Protein AF-W1XD17-F1 (afdb_monomer_lite)

Foldseek 3Di:
DDDEDEFDDPDDPLPLDPAVRLVVQVVCVVVVGHYDYDWDADDRHPGINVRVCVVVPDDPPDDPVRSVD

Structure (mmCIF, N/CA/C/O backbone):
data_AF-W1XD17-F1
#
_entry.id   AF-W1XD17-F1
#
loop_
_atom_site.group_PDB
_atom_site.id
_atom_site.type_symbol
_atom_site.label_atom_id
_atom_site.label_alt_id
_atom_site.label_comp_id
_atom_site.label_asym_id
_atom_site.label_entity_id
_atom_site.label_seq_id
_atom_site.pdbx_PDB_ins_code
_atom_site.Cartn_x
_atom_site.Cartn_y
_atom_site.Cartn_z
_atom_site.occupancy
_atom_site.B_iso_or_equiv
_atom_site.auth_seq_id
_atom_site.auth_comp_id
_atom_site.auth_asym_id
_atom_site.auth_atom_id
_atom_site.pdbx_PDB_model_num
ATOM 1 N N . GLU A 1 1 ? -7.484 7.092 21.198 1.00 54.56 1 GLU A N 1
ATOM 2 C CA . GLU A 1 1 ? -6.150 6.740 20.674 1.00 54.56 1 GLU A CA 1
ATOM 3 C C . GLU A 1 1 ? -5.987 5.233 20.725 1.00 54.56 1 GLU A C 1
ATOM 5 O O . GLU A 1 1 ? -6.217 4.640 21.772 1.00 54.56 1 GLU A O 1
ATOM 10 N N . GLY A 1 2 ? -5.691 4.615 19.588 1.00 76.88 2 GLY A N 1
ATOM 11 C CA . GLY A 1 2 ? -5.502 3.173 19.466 1.00 76.88 2 GLY A CA 1
ATOM 12 C C . GLY A 1 2 ? -4.327 2.887 18.543 1.00 76.88 2 GLY A C 1
ATOM 13 O O . GLY A 1 2 ? -3.951 3.730 17.732 1.00 76.88 2 GLY A O 1
ATOM 14 N N . THR A 1 3 ? -3.719 1.715 18.690 1.00 90.88 3 THR A N 1
ATOM 15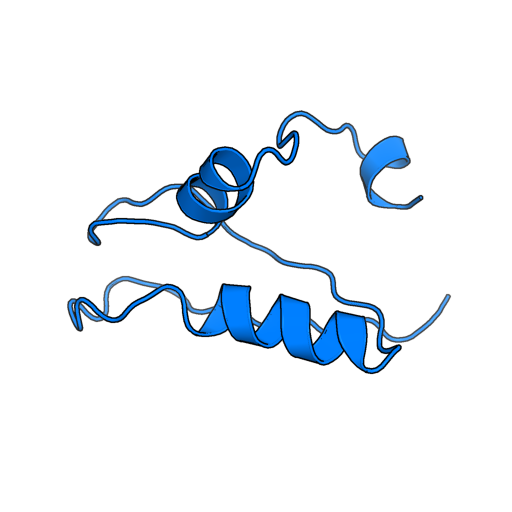 C CA . THR A 1 3 ? -2.635 1.280 17.808 1.00 90.88 3 THR A CA 1
ATOM 16 C C . THR A 1 3 ? -3.178 1.020 16.404 1.00 90.88 3 THR A C 1
ATOM 18 O O . THR A 1 3 ? -4.151 0.286 16.241 1.00 90.88 3 THR A O 1
ATOM 21 N N . VAL A 1 4 ? -2.523 1.601 15.400 1.00 94.69 4 VAL A N 1
ATOM 22 C CA . VAL A 1 4 ? -2.818 1.406 13.976 1.00 94.69 4 VAL A CA 1
ATOM 23 C C . VAL A 1 4 ? -1.604 0.757 13.321 1.00 94.69 4 VAL A C 1
ATOM 25 O O . VAL A 1 4 ? -0.466 1.083 13.658 1.00 94.69 4 VAL A O 1
ATOM 28 N N . VAL A 1 5 ? -1.838 -0.177 12.402 1.00 96.00 5 VAL A N 1
ATOM 29 C CA . VAL A 1 5 ? -0.771 -0.827 11.638 1.00 96.00 5 VAL A CA 1
ATOM 30 C C . VAL A 1 5 ? -0.532 -0.080 10.333 1.00 96.00 5 VAL A C 1
ATOM 32 O O . VAL A 1 5 ? -1.466 0.290 9.626 1.00 96.00 5 VAL A O 1
ATOM 35 N N . GLU A 1 6 ? 0.737 0.076 9.979 1.00 95.25 6 GLU A N 1
ATOM 36 C CA . GLU A 1 6 ? 1.160 0.520 8.659 1.00 95.25 6 GLU A CA 1
ATOM 37 C C . GLU A 1 6 ? 1.978 -0.585 7.987 1.00 95.25 6 GLU A C 1
ATOM 39 O O . GLU A 1 6 ? 2.843 -1.211 8.600 1.00 95.25 6 GLU A O 1
ATOM 44 N N . ILE A 1 7 ? 1.714 -0.811 6.700 1.00 95.88 7 ILE A N 1
ATOM 45 C CA . ILE A 1 7 ? 2.547 -1.653 5.845 1.00 95.88 7 ILE A CA 1
ATOM 46 C C . ILE A 1 7 ? 2.900 -0.889 4.571 1.00 95.88 7 ILE A C 1
ATOM 48 O O . ILE A 1 7 ? 2.059 -0.569 3.727 1.00 95.88 7 ILE A O 1
ATOM 52 N N . VAL A 1 8 ? 4.178 -0.567 4.429 1.00 95.56 8 VAL A N 1
ATOM 53 C CA . VAL A 1 8 ? 4.691 0.280 3.355 1.00 95.56 8 VAL A CA 1
ATOM 54 C C . VAL A 1 8 ? 6.063 -0.220 2.925 1.00 95.56 8 VAL A C 1
ATOM 56 O O . VAL A 1 8 ? 6.784 -0.846 3.697 1.00 95.56 8 VAL A O 1
ATOM 59 N N . GLY A 1 9 ? 6.393 0.009 1.660 1.00 92.00 9 GLY A N 1
ATOM 60 C CA . GLY A 1 9 ? 7.730 -0.214 1.129 1.00 92.00 9 GLY A CA 1
ATOM 61 C C . GLY A 1 9 ? 8.297 1.108 0.637 1.00 92.00 9 GLY A C 1
ATOM 62 O O . GLY A 1 9 ? 7.543 1.990 0.231 1.00 92.00 9 GLY A O 1
ATOM 63 N N . THR A 1 10 ? 9.621 1.227 0.631 1.00 93.12 10 THR A N 1
ATOM 64 C CA . THR A 1 10 ? 10.316 2.400 0.080 1.00 93.12 10 THR A CA 1
ATOM 65 C C . THR A 1 10 ? 10.127 2.534 -1.433 1.00 93.12 10 THR A C 1
ATOM 67 O O . THR A 1 10 ? 10.243 3.629 -1.972 1.00 93.12 10 THR A O 1
ATOM 70 N N . GLY A 1 11 ? 9.829 1.424 -2.117 1.00 90.62 11 GLY A N 1
ATOM 71 C CA . GLY A 1 11 ? 9.842 1.344 -3.576 1.00 90.62 11 GLY A CA 1
ATOM 72 C C . GLY A 1 11 ? 11.265 1.320 -4.143 1.00 90.62 11 GLY A C 1
ATOM 73 O O . GLY A 1 11 ? 12.244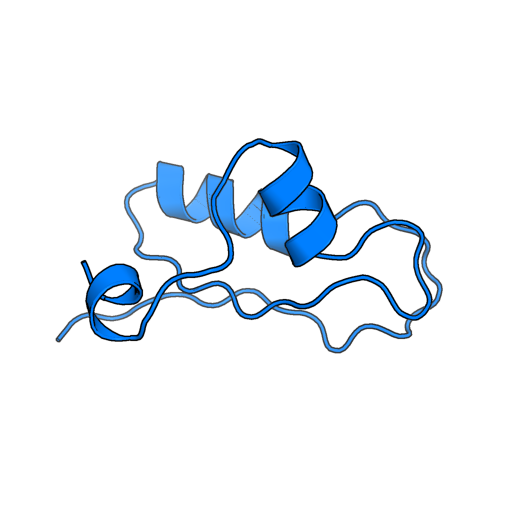 1.382 -3.398 1.00 90.62 11 GLY A O 1
ATOM 74 N N . GLY A 1 12 ? 11.366 1.215 -5.473 1.00 90.00 12 GLY A N 1
ATOM 75 C CA . GLY A 1 12 ? 12.646 1.275 -6.194 1.00 90.00 12 GLY A CA 1
ATOM 76 C C . GLY A 1 12 ? 13.451 -0.028 -6.235 1.00 90.00 12 GLY A C 1
ATOM 77 O O . GLY A 1 12 ? 14.618 0.012 -6.597 1.00 90.00 12 GLY A O 1
ATOM 78 N N . ASP A 1 13 ? 12.854 -1.168 -5.886 1.00 90.12 13 ASP A N 1
ATOM 79 C CA . ASP A 1 13 ? 13.520 -2.480 -5.931 1.00 90.12 13 ASP A CA 1
ATOM 80 C C . ASP A 1 13 ? 13.543 -3.125 -7.330 1.00 90.12 13 ASP A C 1
ATOM 82 O O . ASP A 1 13 ? 14.168 -4.166 -7.515 1.00 90.12 13 ASP A O 1
ATOM 86 N N . GLU A 1 14 ? 12.831 -2.533 -8.297 1.00 87.19 14 GLU A N 1
ATOM 87 C CA . GLU A 1 14 ? 12.653 -3.026 -9.672 1.00 87.19 14 GLU A CA 1
ATOM 88 C C . GLU A 1 14 ? 12.130 -4.472 -9.767 1.00 87.19 14 GLU A C 1
ATOM 90 O O . GLU A 1 14 ? 12.147 -5.095 -10.832 1.00 87.19 14 GLU A O 1
ATOM 95 N N . ALA A 1 15 ? 11.573 -5.003 -8.674 1.00 89.12 15 ALA A N 1
ATOM 96 C CA . ALA A 1 15 ? 11.170 -6.401 -8.585 1.00 89.12 15 ALA A CA 1
ATOM 97 C C . ALA A 1 15 ? 9.906 -6.708 -9.403 1.00 89.12 15 ALA A C 1
ATOM 99 O O . ALA A 1 15 ? 9.559 -7.872 -9.595 1.00 89.12 15 ALA A O 1
ATOM 100 N N . ASN A 1 16 ? 9.206 -5.671 -9.887 1.00 85.31 16 ASN A N 1
ATOM 101 C CA . ASN A 1 16 ? 7.976 -5.776 -10.682 1.00 85.31 16 ASN A CA 1
ATOM 102 C C . ASN A 1 16 ? 6.935 -6.723 -10.058 1.00 85.31 16 ASN A C 1
ATOM 104 O O . ASN A 1 16 ? 6.187 -7.412 -10.756 1.00 85.31 16 ASN A O 1
ATOM 108 N N . THR A 1 17 ? 6.894 -6.756 -8.728 1.00 91.50 17 THR A N 1
ATOM 109 C CA . THR A 1 17 ? 5.902 -7.512 -7.975 1.00 91.50 17 THR A CA 1
ATOM 110 C C . THR A 1 17 ? 4.537 -6.835 -8.081 1.00 91.50 17 THR A C 1
ATOM 112 O O . THR A 1 17 ? 4.411 -5.671 -8.471 1.00 91.50 17 THR A O 1
ATOM 115 N N . PHE A 1 18 ? 3.477 -7.574 -7.752 1.00 92.62 18 PHE A N 1
ATOM 116 C CA . PHE A 1 18 ? 2.172 -6.949 -7.551 1.00 92.62 18 PHE A CA 1
ATOM 117 C C . PHE A 1 18 ? 2.179 -6.104 -6.263 1.00 92.62 18 PHE A C 1
ATOM 119 O O . PHE A 1 18 ? 3.138 -6.133 -5.496 1.00 92.62 18 PHE A O 1
ATOM 126 N N . ASN A 1 19 ? 1.097 -5.368 -6.000 1.00 94.31 19 ASN A N 1
ATOM 127 C CA . ASN A 1 19 ? 0.931 -4.490 -4.833 1.00 94.31 19 ASN A CA 1
ATOM 128 C C . ASN A 1 19 ? 0.801 -5.250 -3.490 1.00 94.31 19 ASN A C 1
ATOM 130 O O . ASN A 1 19 ? -0.182 -5.093 -2.766 1.00 94.31 19 ASN A O 1
ATOM 134 N N . ILE A 1 20 ? 1.808 -6.057 -3.140 1.00 95.75 20 ILE A N 1
ATOM 135 C CA . ILE A 1 20 ? 1.831 -6.947 -1.972 1.00 95.75 20 ILE A CA 1
ATOM 136 C C . ILE A 1 20 ? 1.503 -6.179 -0.691 1.00 95.75 20 ILE A C 1
ATOM 138 O O . ILE A 1 20 ? 0.625 -6.592 0.059 1.00 95.75 20 ILE A O 1
ATOM 142 N N . SER A 1 21 ? 2.167 -5.046 -0.442 1.00 96.38 21 SER A N 1
ATOM 143 C CA . SER A 1 21 ? 1.962 -4.269 0.789 1.00 96.38 21 SER A CA 1
ATOM 144 C C . SER A 1 21 ? 0.528 -3.743 0.912 1.00 96.38 21 SER A C 1
ATOM 146 O O . SER A 1 21 ? -0.077 -3.853 1.974 1.00 96.38 21 SER A O 1
ATOM 1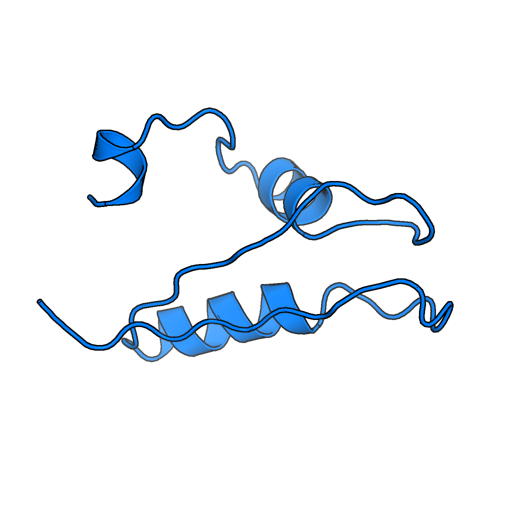48 N N . THR A 1 22 ? -0.052 -3.225 -0.171 1.00 97.31 22 THR A N 1
ATOM 149 C CA . THR A 1 22 ? -1.438 -2.733 -0.188 1.00 97.31 22 THR A CA 1
ATOM 150 C C . THR A 1 22 ? -2.441 -3.866 0.007 1.00 97.31 22 THR A C 1
ATOM 152 O O . THR A 1 22 ? -3.334 -3.745 0.842 1.00 97.31 22 THR A O 1
ATOM 155 N N . THR A 1 23 ? -2.269 -4.993 -0.691 1.00 97.44 23 THR A N 1
ATOM 156 C CA . THR A 1 23 ? -3.138 -6.166 -0.523 1.00 97.44 23 THR A CA 1
ATOM 157 C C . THR A 1 23 ? -3.068 -6.717 0.901 1.00 97.44 23 THR A C 1
ATOM 159 O O . THR A 1 23 ? -4.107 -6.990 1.497 1.00 97.44 23 THR A O 1
ATOM 162 N N . SER A 1 24 ? -1.873 -6.816 1.485 1.00 98.06 24 SER A N 1
ATOM 163 C CA . SER A 1 24 ? -1.701 -7.220 2.884 1.00 98.06 24 SER A CA 1
ATOM 164 C C . SER A 1 24 ? -2.416 -6.274 3.851 1.00 98.06 24 SER A C 1
ATOM 166 O O . SER A 1 24 ? -3.042 -6.743 4.797 1.00 98.06 24 SER A O 1
ATOM 168 N N . GLY A 1 25 ? -2.393 -4.961 3.592 1.00 97.62 25 GLY A N 1
ATOM 169 C CA . GLY A 1 25 ? -3.148 -3.974 4.370 1.00 97.62 25 GLY A CA 1
ATOM 170 C C . GLY A 1 25 ? -4.653 -4.261 4.393 1.00 97.62 25 GLY A C 1
ATOM 171 O O . GLY A 1 25 ? -5.261 -4.243 5.461 1.00 97.62 25 GLY A O 1
ATOM 172 N N . PHE A 1 26 ? -5.245 -4.622 3.250 1.00 97.06 26 PHE A N 1
ATOM 173 C CA . PHE A 1 26 ? -6.656 -5.021 3.197 1.00 97.06 26 PHE A CA 1
ATOM 174 C C . PHE A 1 26 ? -6.946 -6.288 4.007 1.00 97.06 26 PHE A C 1
ATOM 176 O O . PHE A 1 26 ? -7.962 -6.346 4.694 1.00 97.06 26 PHE A O 1
ATOM 183 N N . ILE A 1 27 ? -6.057 -7.285 3.977 1.00 98.19 27 ILE A N 1
ATOM 184 C CA . ILE A 1 27 ? -6.224 -8.519 4.762 1.00 98.19 27 ILE A CA 1
ATOM 185 C C . ILE A 1 27 ? -6.127 -8.243 6.269 1.00 98.19 27 ILE A C 1
ATOM 187 O O . ILE A 1 27 ? -6.940 -8.755 7.035 1.00 98.19 27 ILE A O 1
ATOM 191 N N . ILE A 1 28 ? -5.176 -7.407 6.699 1.00 97.50 28 ILE A N 1
ATOM 192 C CA . ILE A 1 28 ? -5.032 -6.998 8.105 1.00 97.50 28 ILE A CA 1
ATOM 193 C C . ILE A 1 28 ? -6.288 -6.247 8.573 1.00 97.50 28 ILE A C 1
ATOM 195 O O . ILE A 1 28 ? -6.827 -6.556 9.635 1.00 97.50 28 ILE A O 1
ATOM 199 N N . SER A 1 29 ? -6.799 -5.324 7.752 1.00 96.50 29 SER A N 1
ATOM 200 C CA . SER A 1 29 ? -8.041 -4.599 8.042 1.00 96.50 29 SER A CA 1
ATOM 201 C C . SER A 1 29 ? -9.251 -5.532 8.128 1.00 96.50 29 SER A C 1
ATOM 203 O O . SER A 1 29 ? -10.026 -5.447 9.080 1.00 96.50 29 SER A O 1
ATOM 205 N N . ALA A 1 30 ? -9.367 -6.499 7.212 1.00 97.81 30 ALA A N 1
ATOM 206 C CA . ALA A 1 30 ? -10.416 -7.517 7.249 1.00 97.81 30 ALA A CA 1
ATOM 207 C C . ALA A 1 30 ? -10.347 -8.417 8.499 1.00 97.81 30 ALA A C 1
ATOM 209 O O . ALA A 1 30 ? -11.365 -8.968 8.912 1.00 97.81 30 ALA A O 1
ATOM 210 N N . ALA A 1 31 ? -9.175 -8.539 9.131 1.00 97.94 31 ALA A N 1
ATOM 211 C CA . ALA A 1 31 ? -9.000 -9.231 10.408 1.00 97.94 31 ALA A CA 1
ATOM 212 C C . ALA A 1 31 ? -9.386 -8.378 11.638 1.00 97.94 31 ALA A C 1
ATOM 214 O O . ALA A 1 31 ? -9.222 -8.831 12.770 1.00 97.94 31 ALA A O 1
ATOM 215 N N . GLY A 1 32 ? -9.901 -7.158 11.440 1.00 95.81 32 GLY A N 1
ATOM 216 C CA . GLY A 1 32 ? -10.359 -6.264 12.508 1.00 95.81 32 GLY A CA 1
ATOM 217 C C . GLY A 1 32 ? -9.272 -5.363 13.099 1.00 95.81 32 GLY A C 1
ATOM 218 O O . GLY A 1 32 ? -9.502 -4.731 14.128 1.00 95.81 32 GLY A O 1
ATOM 219 N N . ILE A 1 33 ? -8.094 -5.295 12.474 1.00 96.19 33 ILE A N 1
ATOM 220 C CA . ILE A 1 33 ? -6.985 -4.448 12.925 1.00 96.19 33 ILE A CA 1
ATOM 221 C C . ILE A 1 33 ? -7.003 -3.144 12.115 1.00 96.19 33 ILE A C 1
ATOM 223 O O . ILE A 1 33 ? -6.943 -3.207 10.887 1.00 96.19 33 ILE A O 1
ATOM 227 N N . PRO A 1 34 ? -7.049 -1.958 12.750 1.00 95.19 34 PRO A N 1
ATOM 228 C CA . PRO A 1 34 ? -6.973 -0.689 12.030 1.00 95.19 34 PRO A CA 1
ATOM 229 C C . PRO A 1 34 ? -5.684 -0.579 11.208 1.00 95.19 34 PRO A C 1
ATOM 231 O O . PRO A 1 34 ? -4.592 -0.837 11.723 1.00 95.19 34 PRO A O 1
ATOM 234 N N . VAL A 1 35 ? -5.804 -0.163 9.944 1.00 96.19 35 VAL A N 1
ATOM 235 C CA . VAL A 1 35 ? -4.667 0.039 9.035 1.00 96.19 35 VAL A CA 1
ATOM 236 C C . VAL A 1 35 ? -4.686 1.453 8.479 1.00 96.19 35 VAL A C 1
ATOM 238 O O . VAL A 1 35 ? -5.663 1.858 7.857 1.00 96.19 35 VAL A O 1
ATOM 241 N N . ALA A 1 36 ? -3.571 2.163 8.631 1.00 94.94 36 ALA A N 1
ATOM 242 C CA . ALA A 1 36 ? -3.295 3.399 7.915 1.00 94.94 36 ALA A CA 1
ATOM 243 C C . ALA A 1 36 ? -2.257 3.096 6.836 1.00 94.94 36 ALA A C 1
ATOM 245 O O . ALA A 1 36 ? -1.146 2.647 7.122 1.00 94.94 36 ALA A O 1
ATOM 246 N N . LYS A 1 37 ? -2.626 3.300 5.571 1.00 95.00 37 LYS A N 1
ATOM 247 C CA . LYS A 1 37 ? -1.758 2.986 4.437 1.00 95.00 37 LYS A CA 1
ATOM 248 C C . LYS A 1 37 ? -1.126 4.260 3.888 1.00 95.00 37 LYS A C 1
ATOM 250 O O . LYS A 1 37 ? -1.785 5.018 3.185 1.00 95.00 37 LYS A O 1
ATOM 255 N N . HIS A 1 38 ? 0.176 4.439 4.100 1.00 95.19 38 HIS A N 1
ATOM 256 C CA . HIS A 1 38 ? 0.950 5.369 3.282 1.00 95.19 38 HIS A CA 1
ATOM 257 C C . HIS A 1 38 ? 1.174 4.778 1.887 1.00 95.19 38 HIS A C 1
ATOM 259 O O . HIS A 1 38 ? 1.501 3.593 1.731 1.00 95.19 38 HIS A O 1
ATOM 265 N N . GLY A 1 39 ? 1.023 5.591 0.850 1.00 94.12 39 GLY A N 1
ATOM 266 C CA . GLY A 1 39 ? 1.257 5.162 -0.519 1.00 94.12 39 GLY A CA 1
ATOM 267 C C . GLY A 1 39 ? 1.169 6.310 -1.509 1.00 94.12 39 GLY A C 1
ATOM 268 O O . GLY A 1 39 ? 0.568 7.342 -1.231 1.00 94.12 39 GLY A O 1
ATOM 269 N N . ASN A 1 40 ? 1.765 6.106 -2.680 1.00 95.19 40 ASN A N 1
ATOM 270 C CA . ASN A 1 40 ? 1.704 7.047 -3.790 1.00 95.19 40 ASN A CA 1
ATOM 271 C C . ASN A 1 40 ? 1.452 6.295 -5.107 1.00 95.19 40 ASN A C 1
ATOM 273 O O . ASN A 1 40 ? 1.384 5.056 -5.129 1.00 95.19 40 ASN A O 1
ATOM 277 N N . ARG A 1 41 ? 1.287 7.048 -6.194 1.00 95.00 41 ARG A N 1
ATOM 278 C CA . ARG A 1 41 ? 1.271 6.527 -7.563 1.00 95.00 41 ARG A CA 1
ATOM 279 C C . ARG A 1 41 ? 2.644 5.989 -7.946 1.00 95.00 41 ARG A C 1
ATOM 281 O O . ARG A 1 41 ? 3.655 6.352 -7.340 1.00 95.00 41 ARG A O 1
ATOM 288 N N . SER A 1 42 ? 2.680 5.105 -8.936 1.00 90.62 42 SER A N 1
ATOM 289 C CA . SER A 1 42 ? 3.938 4.540 -9.407 1.00 90.62 42 SER A CA 1
ATOM 290 C C . SER A 1 42 ? 4.858 5.601 -10.011 1.00 90.62 42 SER A C 1
ATOM 292 O O . SER A 1 42 ? 4.417 6.461 -10.770 1.00 90.62 42 SER A O 1
ATOM 294 N N . VAL A 1 43 ? 6.157 5.475 -9.728 1.00 84.06 43 VAL A N 1
ATOM 295 C CA . VAL A 1 43 ? 7.228 6.226 -10.404 1.00 84.06 43 VAL A CA 1
ATOM 296 C C . VAL A 1 43 ? 8.132 5.293 -11.220 1.00 84.06 43 VAL A C 1
ATOM 298 O O . VAL A 1 43 ? 8.586 5.676 -12.293 1.00 84.06 43 VAL A O 1
ATOM 301 N N . SER A 1 44 ? 8.373 4.064 -10.744 1.00 80.00 44 SER A N 1
ATOM 302 C CA . SER A 1 44 ? 9.265 3.084 -11.391 1.00 80.00 44 SER A CA 1
ATOM 303 C C . SER A 1 44 ? 8.650 1.700 -11.634 1.00 80.00 44 SER A C 1
ATOM 305 O O . SER A 1 44 ? 9.183 0.934 -12.432 1.00 80.00 44 SER A O 1
ATOM 307 N N . SER A 1 45 ? 7.531 1.358 -10.984 1.00 82.88 45 SER A N 1
ATOM 308 C CA . SER A 1 45 ? 6.802 0.103 -11.222 1.00 82.88 45 SER A CA 1
ATOM 309 C C . SER A 1 45 ? 5.648 0.313 -12.215 1.00 82.88 45 SER A C 1
ATOM 311 O O . SER A 1 45 ? 5.397 1.421 -12.693 1.00 82.88 45 SER A O 1
ATOM 313 N N . LYS A 1 46 ? 4.886 -0.740 -12.520 1.00 89.00 46 LYS A N 1
ATOM 314 C CA . LYS A 1 46 ? 3.671 -0.613 -13.345 1.00 89.00 46 LYS A CA 1
ATOM 315 C C . LYS A 1 46 ? 2.458 -0.055 -12.591 1.00 89.00 46 LYS A C 1
ATOM 317 O O . LYS A 1 46 ? 1.520 0.398 -13.234 1.00 89.00 46 LYS A O 1
ATOM 322 N N . CYS A 1 47 ? 2.432 -0.150 -11.261 1.00 93.19 47 CYS A N 1
ATOM 323 C CA . CYS A 1 47 ? 1.269 0.203 -10.446 1.00 93.19 47 CYS A CA 1
ATOM 324 C C . CYS A 1 47 ? 1.709 0.481 -9.004 1.00 93.19 47 CYS A C 1
ATOM 326 O O . CYS A 1 47 ? 2.289 -0.394 -8.360 1.00 93.19 47 CYS A O 1
ATOM 328 N N . GLY A 1 48 ? 1.444 1.692 -8.514 1.00 95.06 48 GLY A N 1
ATOM 329 C CA . GLY A 1 48 ? 1.659 2.082 -7.127 1.00 95.06 48 GLY A CA 1
ATOM 330 C C . GLY A 1 48 ? 0.441 1.782 -6.256 1.00 95.06 48 GLY A C 1
ATOM 331 O O . GLY A 1 48 ? -0.617 1.368 -6.737 1.00 95.06 48 GLY A O 1
ATOM 332 N N . ALA A 1 49 ? 0.570 2.048 -4.957 1.00 96.31 49 ALA A N 1
ATOM 333 C CA . ALA A 1 49 ? -0.517 1.831 -4.006 1.00 96.31 49 ALA A CA 1
ATOM 334 C C . ALA A 1 49 ? -1.743 2.698 -4.332 1.00 96.31 49 ALA A C 1
ATOM 336 O O . ALA A 1 49 ? -2.862 2.190 -4.317 1.00 96.31 49 ALA A O 1
ATOM 337 N N . ALA A 1 50 ? -1.529 3.974 -4.668 1.00 96.88 50 ALA A N 1
ATOM 338 C CA . ALA A 1 50 ? -2.613 4.886 -5.028 1.00 96.88 50 ALA A CA 1
ATOM 339 C C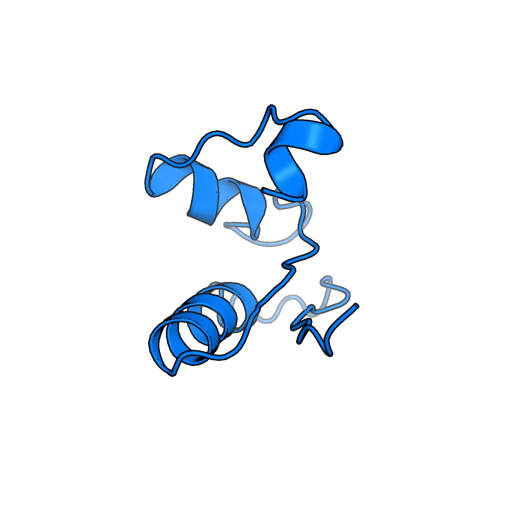 . ALA A 1 50 ? -3.314 4.454 -6.326 1.00 96.88 50 ALA A C 1
ATOM 341 O O . ALA A 1 50 ? -4.539 4.458 -6.381 1.00 96.88 50 ALA A O 1
ATOM 342 N N . ASP A 1 51 ? -2.552 4.004 -7.330 1.00 96.88 51 ASP A N 1
ATOM 343 C CA . ASP A 1 51 ? -3.114 3.546 -8.607 1.00 96.88 51 ASP A CA 1
ATOM 344 C C . ASP A 1 51 ? -4.022 2.325 -8.413 1.00 96.88 51 ASP A C 1
ATOM 346 O O . ASP A 1 51 ? -5.107 2.262 -8.986 1.00 96.88 51 ASP A O 1
ATOM 350 N N . LEU A 1 52 ? -3.609 1.369 -7.571 1.00 96.56 52 LEU A N 1
ATOM 351 C CA . LEU A 1 52 ? -4.440 0.214 -7.230 1.00 96.56 52 LEU A CA 1
ATOM 352 C C . LEU A 1 52 ? -5.716 0.636 -6.494 1.00 96.56 52 LEU A C 1
ATOM 354 O O . LEU A 1 52 ? -6.800 0.183 -6.846 1.00 96.56 52 LEU A O 1
ATOM 358 N N . ILE A 1 53 ? -5.586 1.455 -5.450 1.00 96.88 53 ILE A N 1
ATOM 359 C CA . ILE A 1 53 ? -6.715 1.859 -4.600 1.00 96.88 53 ILE A CA 1
ATOM 360 C C . ILE A 1 53 ? -7.759 2.628 -5.423 1.00 96.88 53 ILE A C 1
ATO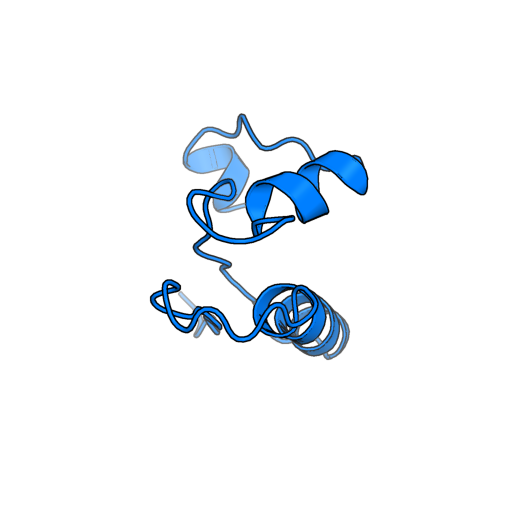M 362 O O . ILE A 1 53 ? -8.953 2.347 -5.322 1.00 96.88 53 ILE A O 1
ATOM 366 N N . GLU A 1 54 ? -7.315 3.534 -6.293 1.00 97.25 54 GLU A N 1
ATOM 367 C CA . GLU A 1 54 ? -8.190 4.260 -7.214 1.00 97.25 54 GLU A CA 1
ATOM 368 C C . GLU A 1 54 ? -8.845 3.329 -8.242 1.00 97.25 54 GLU A C 1
ATOM 370 O O . GLU A 1 54 ? -10.050 3.423 -8.472 1.00 97.25 54 GLU A O 1
ATOM 375 N N . ALA A 1 55 ? -8.099 2.376 -8.814 1.00 97.12 55 ALA A N 1
ATOM 376 C CA . ALA A 1 55 ? -8.652 1.392 -9.748 1.00 97.12 55 ALA A CA 1
ATOM 377 C C . ALA A 1 55 ? -9.706 0.470 -9.103 1.00 97.12 55 ALA A C 1
ATOM 379 O O . ALA A 1 55 ? -10.591 -0.031 -9.796 1.00 97.12 55 ALA A O 1
ATOM 380 N N . LEU A 1 56 ? -9.640 0.264 -7.784 1.00 97.25 56 LEU A N 1
ATOM 381 C CA . LEU A 1 56 ? -10.659 -0.446 -7.003 1.00 97.25 56 LEU A CA 1
ATOM 382 C C . LEU A 1 56 ? -11.880 0.429 -6.660 1.00 97.25 56 LEU A C 1
ATOM 384 O O . LEU A 1 56 ? -12.840 -0.072 -6.077 1.00 97.25 56 LEU A O 1
ATOM 388 N N . GLY A 1 57 ? -11.872 1.711 -7.036 1.00 97.50 57 GLY A N 1
ATOM 389 C CA . GLY A 1 57 ? -12.998 2.634 -6.889 1.00 97.50 57 GLY A CA 1
ATOM 390 C C . GLY A 1 57 ? -12.977 3.486 -5.620 1.00 97.50 57 GLY A C 1
ATOM 391 O O . GLY A 1 57 ? -13.959 4.175 -5.341 1.00 97.50 57 GLY A O 1
ATOM 392 N N . ALA A 1 58 ? -11.892 3.465 -4.843 1.00 95.75 58 ALA A N 1
ATOM 393 C CA . ALA A 1 58 ? -11.773 4.313 -3.662 1.00 95.75 58 ALA A CA 1
ATOM 394 C C . ALA A 1 58 ? -11.365 5.749 -4.031 1.00 95.75 58 ALA A C 1
ATOM 396 O O . ALA A 1 58 ? -10.569 5.988 -4.940 1.00 95.75 58 ALA A O 1
ATOM 397 N N . LYS A 1 59 ? -11.900 6.721 -3.285 1.00 94.88 59 LYS A N 1
ATOM 398 C CA . LYS A 1 59 ? -11.571 8.141 -3.442 1.00 94.88 59 LYS A CA 1
ATOM 399 C C . LYS A 1 59 ? -10.262 8.459 -2.716 1.00 94.88 59 LYS A C 1
ATOM 401 O O . LYS A 1 59 ? -10.178 8.264 -1.510 1.00 94.88 59 LYS A O 1
ATOM 406 N N . LEU A 1 60 ? -9.276 8.997 -3.437 1.00 94.75 60 LEU A N 1
ATOM 407 C CA . LEU A 1 60 ? -7.990 9.419 -2.857 1.00 94.75 60 LEU A CA 1
ATOM 408 C C . LEU A 1 60 ? -7.997 10.862 -2.334 1.00 94.75 60 LEU A C 1
ATOM 410 O O . LEU A 1 60 ? -7.207 11.211 -1.463 1.00 94.75 60 LEU A O 1
ATOM 414 N N . GLU A 1 61 ? -8.884 11.709 -2.857 1.00 94.56 61 GLU A N 1
ATOM 415 C CA . GLU A 1 61 ? -9.012 13.107 -2.433 1.00 94.56 61 GLU A CA 1
ATOM 416 C C . GLU A 1 61 ? -9.865 13.216 -1.164 1.00 94.56 61 GLU A C 1
ATOM 418 O O . GLU A 1 61 ? -11.061 13.536 -1.206 1.00 94.56 61 GLU A O 1
ATOM 423 N N . LEU A 1 62 ? -9.231 12.902 -0.037 1.00 94.31 62 LEU A N 1
ATOM 424 C CA . LEU A 1 62 ? -9.772 13.057 1.308 1.00 94.31 62 LEU A CA 1
ATOM 425 C C . LEU A 1 62 ? -8.999 14.156 2.037 1.00 94.31 62 LEU A C 1
ATOM 427 O O . LEU A 1 62 ? -7.780 14.275 1.898 1.00 94.31 62 LEU A O 1
ATOM 431 N N . ASN A 1 63 ? -9.705 14.973 2.812 1.00 95.75 63 ASN A N 1
ATOM 432 C CA . ASN A 1 63 ? -9.055 15.858 3.777 1.00 95.75 63 ASN A CA 1
ATOM 433 C C . ASN A 1 63 ? -8.679 15.078 5.057 1.00 95.75 63 ASN A C 1
ATOM 435 O O . ASN A 1 63 ? -9.025 13.907 5.195 1.00 95.75 63 ASN A O 1
ATOM 439 N N . GLY A 1 64 ? -7.966 15.722 5.990 1.00 92.00 64 GLY A N 1
ATOM 440 C CA . GLY A 1 64 ? -7.522 15.074 7.234 1.00 92.00 64 GLY A CA 1
ATOM 441 C C . GLY A 1 64 ? -8.673 14.482 8.054 1.00 92.00 64 GLY A C 1
ATOM 442 O O . GLY A 1 64 ? -8.620 13.312 8.409 1.00 92.00 64 GLY A O 1
ATOM 443 N N . GLU A 1 65 ? -9.750 15.246 8.255 1.00 94.50 65 GLU A N 1
ATOM 444 C CA . GLU A 1 65 ? -10.922 14.799 9.025 1.00 94.50 65 GLU A CA 1
ATOM 445 C C . GLU A 1 65 ? -11.610 13.577 8.394 1.00 94.50 65 GLU A C 1
ATOM 447 O O . GLU A 1 65 ? -11.990 12.646 9.095 1.00 94.50 65 GLU A O 1
ATOM 452 N N . GLN A 1 66 ? -11.740 13.546 7.064 1.00 93.75 66 GLN A N 1
ATOM 453 C CA . GLN A 1 66 ? -12.321 12.417 6.330 1.00 93.75 66 GLN A CA 1
ATOM 454 C C . GLN A 1 66 ? -11.461 11.153 6.386 1.00 93.75 66 GLN A C 1
ATOM 456 O O . GLN A 1 66 ? -11.982 10.070 6.146 1.00 93.75 66 GLN A O 1
ATOM 461 N N . ASN A 1 67 ? -10.159 11.292 6.638 1.00 90.69 67 ASN A N 1
ATOM 462 C CA . ASN A 1 67 ? -9.210 10.182 6.662 1.00 90.69 67 ASN A CA 1
ATOM 463 C C . ASN A 1 67 ? -9.032 9.588 8.074 1.00 90.69 67 ASN A C 1
ATOM 465 O O . ASN A 1 67 ? -8.486 8.498 8.216 1.00 90.69 67 ASN A O 1
ATOM 469 N N . GLU A 1 68 ? -9.466 10.310 9.112 1.00 85.88 68 GLU A N 1
ATOM 470 C CA . GLU A 1 68 ? -9.480 9.847 10.508 1.00 85.88 68 GLU A CA 1
ATOM 471 C C . GLU A 1 68 ? -10.773 9.102 10.889 1.00 85.88 68 GLU A C 1
ATOM 473 O O . GLU A 1 68 ? -10.773 8.366 11.880 1.00 85.88 68 GLU A O 1
ATOM 478 N N . ALA A 1 69 ? -11.857 9.315 10.131 1.00 64.00 69 ALA A N 1
ATOM 479 C CA . ALA A 1 69 ? -13.188 8.739 10.355 1.00 64.00 69 ALA A CA 1
ATOM 480 C C . ALA A 1 69 ? -13.306 7.285 9.870 1.00 64.00 69 ALA A C 1
ATOM 482 O O . ALA A 1 69 ? -13.940 6.487 10.602 1.00 64.00 69 ALA A O 1
#

Sequence (69 aa):
EGTVVEIVGTGGDEANTFNISTTSGFIISAAGIPVAKHGNRSVSSKCGAADLIEALGAKLELNGEQNEA

InterPro domains:
  IPR000312 Glycosyl transferase, family 3 [PF00591] (2-67)
  IPR005940 Anthranilate phosphoribosyl transferase [PTHR43285] (3-66)
  IPR035902 Nucleoside phosphorylase/phosphoribosyltransferase catalytic domain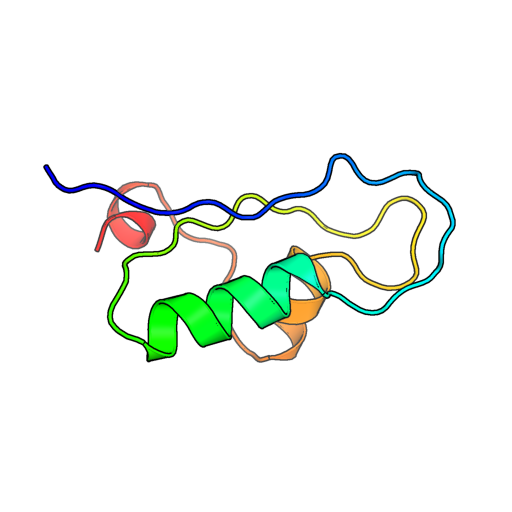 superfamily [G3DSA:3.40.1030.10] (1-69)
  IPR035902 Nucleoside phosphorylase/phosphoribosyltransferase catalytic domain superfamily [SSF52418] (2-66)

pLDDT: mean 92.67, std 7.25, range [54.56, 98.19]

Radius of gyration: 12.61 Å; chains: 1; bounding box: 27×25×34 Å

Organism: NCBI:txid408170

Secondary structure (DSSP, 8-state):
----B--------------HHHHHHHHHHHTT--B-------SSSS--HHHHHHHTT------HHHHH-